Protein AF-A0A100VPW7-F1 (afdb_monomer_lite)

Radius of gyration: 14.73 Å; chains: 1; bounding box: 35×22×35 Å

pLDDT: mean 85.12, std 11.78, range [42.16, 96.0]

Structure (mmCIF, N/CA/C/O backbone):
data_AF-A0A100VPW7-F1
#
_entry.id   AF-A0A100VPW7-F1
#
loop_
_atom_site.group_PDB
_atom_site.id
_atom_site.type_symbol
_atom_site.label_atom_id
_atom_site.label_alt_id
_atom_site.label_comp_id
_atom_site.label_asym_id
_atom_site.label_entity_id
_atom_site.label_seq_id
_atom_site.pdbx_PDB_ins_code
_atom_site.Cartn_x
_atom_site.Cartn_y
_atom_site.Cartn_z
_atom_site.occupancy
_atom_site.B_iso_or_equiv
_atom_site.auth_seq_id
_atom_site.auth_comp_id
_atom_site.auth_asym_id
_atom_site.auth_atom_id
_atom_site.pdbx_PDB_model_num
ATOM 1 N N . MET A 1 1 ? -14.157 3.661 -15.133 1.00 48.94 1 MET A N 1
ATOM 2 C CA . MET A 1 1 ? -12.866 4.368 -15.221 1.00 48.94 1 MET A CA 1
ATOM 3 C C . MET A 1 1 ? -13.093 5.621 -16.037 1.00 48.94 1 MET A C 1
ATOM 5 O O . MET A 1 1 ? -13.708 5.538 -17.091 1.00 48.94 1 MET A O 1
ATOM 9 N N . ASP A 1 2 ? -12.672 6.758 -15.512 1.00 79.38 2 ASP A N 1
ATOM 10 C CA . ASP A 1 2 ? -12.856 8.112 -16.050 1.00 79.38 2 ASP A CA 1
ATOM 11 C C . ASP A 1 2 ? -11.862 8.471 -17.173 1.00 79.38 2 ASP A C 1
ATOM 13 O O . ASP A 1 2 ? -11.937 9.554 -17.740 1.00 79.38 2 ASP A O 1
ATOM 17 N N . GLY A 1 3 ? -10.968 7.549 -17.552 1.00 80.69 3 GLY A N 1
ATOM 18 C CA . GLY A 1 3 ? -10.085 7.696 -18.716 1.00 80.69 3 GLY A CA 1
ATOM 19 C C . GLY A 1 3 ? -8.879 8.611 -18.493 1.00 80.69 3 GLY A C 1
ATOM 20 O O . GLY A 1 3 ? -8.106 8.828 -19.425 1.00 80.69 3 GLY A O 1
ATOM 21 N N . THR A 1 4 ? -8.692 9.116 -17.273 1.00 86.88 4 THR A N 1
ATOM 22 C CA . THR A 1 4 ? -7.506 9.880 -16.886 1.00 86.88 4 THR A CA 1
ATOM 23 C C . THR A 1 4 ? -6.252 9.017 -17.041 1.00 86.88 4 THR A C 1
ATOM 25 O O . THR A 1 4 ? -6.174 7.906 -16.516 1.00 86.88 4 THR A O 1
ATOM 28 N N . VAL A 1 5 ? -5.260 9.519 -17.784 1.00 83.44 5 VAL A N 1
ATOM 29 C CA . VAL A 1 5 ? -3.986 8.817 -17.987 1.00 83.44 5 VAL A CA 1
ATOM 30 C C . VAL A 1 5 ? -3.189 8.849 -16.688 1.00 83.44 5 VAL A C 1
ATOM 32 O O . VAL A 1 5 ? -2.841 9.921 -16.196 1.00 83.44 5 VAL A O 1
ATOM 35 N N . TRP A 1 6 ? -2.871 7.668 -16.162 1.00 79.62 6 TRP A N 1
ATOM 36 C CA . TRP A 1 6 ? -2.081 7.508 -14.950 1.00 79.62 6 TRP A CA 1
ATOM 37 C C . TRP A 1 6 ? -1.089 6.355 -15.122 1.00 79.62 6 TRP A C 1
ATOM 39 O O . TRP A 1 6 ? -1.486 5.197 -15.231 1.00 79.62 6 TRP A O 1
ATOM 49 N N . SER A 1 7 ? 0.204 6.673 -15.215 1.00 82.50 7 SER A N 1
ATOM 50 C CA . SER A 1 7 ? 1.223 5.702 -15.648 1.00 82.50 7 SER A CA 1
ATOM 51 C C . SER A 1 7 ? 1.788 4.831 -14.523 1.00 82.50 7 SER A C 1
ATOM 53 O O . SER A 1 7 ? 2.379 3.796 -14.819 1.00 82.50 7 SER A O 1
ATOM 55 N N . ILE A 1 8 ? 1.643 5.245 -13.258 1.00 82.69 8 ILE A N 1
ATOM 56 C CA . ILE A 1 8 ? 2.265 4.591 -12.096 1.00 82.69 8 ILE A CA 1
ATOM 57 C C . ILE A 1 8 ? 1.191 4.284 -11.047 1.00 82.69 8 ILE A C 1
ATOM 59 O O . ILE A 1 8 ? 0.567 5.224 -10.560 1.00 82.69 8 ILE A O 1
ATOM 63 N N . PRO A 1 9 ? 0.960 3.020 -10.665 1.00 84.06 9 PRO A N 1
ATOM 64 C CA . PRO A 1 9 ? 0.005 2.707 -9.608 1.00 84.06 9 PRO A CA 1
ATOM 65 C C . PRO A 1 9 ? 0.426 3.352 -8.277 1.00 84.06 9 PRO A C 1
ATOM 67 O O . PRO A 1 9 ? 1.605 3.376 -7.935 1.00 84.06 9 PRO A O 1
ATOM 70 N N . ILE A 1 10 ? -0.545 3.884 -7.528 1.00 86.38 10 ILE A N 1
ATOM 71 C CA . ILE A 1 10 ? -0.356 4.293 -6.131 1.00 86.38 10 ILE A CA 1
ATOM 72 C C . ILE A 1 10 ? -1.149 3.313 -5.278 1.00 86.38 10 ILE A C 1
ATOM 74 O O . ILE A 1 10 ? -2.380 3.326 -5.289 1.00 86.38 10 ILE A O 1
ATOM 78 N N . THR A 1 11 ? -0.435 2.457 -4.562 1.00 88.50 11 THR A N 1
ATOM 79 C CA . THR A 1 11 ? -0.997 1.413 -3.705 1.00 88.50 11 THR A CA 1
ATOM 80 C C . THR A 1 11 ? -0.357 1.487 -2.331 1.00 88.50 11 THR A C 1
ATOM 82 O O . THR A 1 11 ? 0.840 1.746 -2.213 1.00 88.50 11 THR A O 1
ATOM 85 N N . LEU A 1 12 ? -1.151 1.245 -1.289 1.00 89.75 12 LEU A N 1
ATOM 86 C CA . LEU A 1 12 ? -0.634 1.077 0.063 1.00 89.75 12 LEU A CA 1
ATOM 87 C C . LEU A 1 12 ? -0.335 -0.406 0.280 1.00 89.75 12 LEU A C 1
ATOM 89 O O . LEU A 1 12 ? -1.245 -1.230 0.219 1.00 89.75 12 LEU A O 1
ATOM 93 N N . ILE A 1 13 ? 0.936 -0.732 0.498 1.00 88.56 13 ILE A N 1
ATOM 94 C CA . ILE A 1 13 ? 1.363 -2.086 0.847 1.00 88.56 13 ILE A CA 1
ATOM 95 C C . ILE A 1 13 ? 1.224 -2.263 2.358 1.00 88.56 13 ILE A C 1
ATOM 97 O O . ILE A 1 13 ? 1.577 -1.368 3.123 1.00 88.56 13 ILE A O 1
ATOM 101 N N . VAL A 1 14 ? 0.701 -3.416 2.759 1.00 88.69 14 VAL A N 1
ATOM 102 C CA . VAL A 1 14 ? 0.521 -3.837 4.150 1.00 88.69 14 VAL A CA 1
ATOM 103 C C . VAL A 1 14 ? 1.010 -5.277 4.289 1.00 88.69 14 VAL A C 1
ATOM 105 O O . VAL A 1 14 ? 0.996 -6.021 3.304 1.00 88.69 14 VAL A O 1
ATOM 108 N N . ASP A 1 15 ? 1.438 -5.677 5.484 1.00 89.19 15 ASP A N 1
ATOM 109 C CA . ASP A 1 15 ? 1.795 -7.070 5.761 1.00 89.19 15 ASP A CA 1
ATOM 110 C C . ASP A 1 15 ? 0.550 -7.976 5.849 1.00 89.19 15 ASP A C 1
ATOM 112 O O . ASP A 1 15 ? -0.587 -7.506 5.962 1.00 89.19 15 ASP A O 1
ATOM 116 N N . ASP A 1 16 ? 0.757 -9.295 5.826 1.00 89.50 16 ASP A N 1
ATOM 117 C CA . ASP A 1 16 ? -0.336 -10.277 5.858 1.00 89.50 16 ASP A CA 1
ATOM 118 C C . ASP A 1 16 ? -1.185 -10.194 7.140 1.00 89.50 16 ASP A C 1
ATOM 120 O O . ASP A 1 16 ? -2.385 -10.482 7.106 1.00 89.50 16 ASP A O 1
ATOM 124 N N . THR A 1 17 ? -0.604 -9.779 8.271 1.00 91.25 17 THR A N 1
ATOM 125 C CA . THR A 1 17 ? -1.332 -9.622 9.541 1.00 91.25 17 THR A CA 1
ATOM 126 C C . THR A 1 17 ? -2.271 -8.429 9.463 1.00 91.25 17 THR A C 1
ATOM 128 O O . THR A 1 17 ? -3.446 -8.542 9.822 1.00 91.25 17 THR A O 1
ATOM 131 N N . GLN A 1 18 ? -1.780 -7.298 8.951 1.00 91.06 18 GLN A N 1
ATOM 132 C CA . GLN A 1 18 ? -2.612 -6.129 8.682 1.00 91.06 18 GL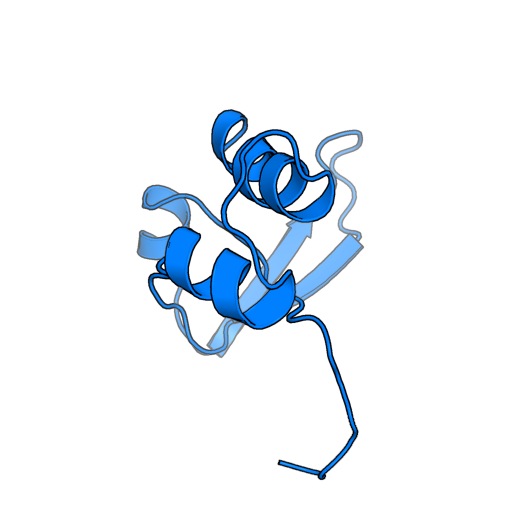N A CA 1
ATOM 133 C C . GLN A 1 18 ? -3.696 -6.464 7.658 1.00 91.06 18 GLN A C 1
ATOM 135 O O . GLN A 1 18 ? -4.873 -6.258 7.949 1.00 91.06 18 GLN A O 1
ATOM 140 N N . ALA A 1 19 ? -3.346 -7.068 6.521 1.00 92.19 19 ALA A N 1
ATOM 141 C CA . ALA A 1 19 ? -4.307 -7.470 5.494 1.00 92.19 19 ALA A CA 1
ATOM 142 C C . ALA A 1 19 ? -5.426 -8.368 6.050 1.00 92.19 19 ALA A C 1
ATOM 144 O O . ALA A 1 19 ? -6.592 -8.166 5.717 1.00 92.19 19 ALA A O 1
ATOM 145 N N . ALA A 1 20 ? -5.093 -9.320 6.928 1.00 93.31 20 ALA A N 1
ATOM 146 C CA . ALA A 1 20 ? -6.067 -10.205 7.567 1.00 93.31 20 ALA A CA 1
ATOM 147 C C . ALA A 1 20 ? -6.977 -9.490 8.580 1.00 93.31 20 ALA A C 1
ATOM 149 O O . ALA A 1 20 ? -8.079 -9.966 8.856 1.00 93.31 20 ALA A O 1
ATOM 150 N N . SER A 1 21 ? -6.522 -8.370 9.148 1.00 94.00 21 SER A N 1
ATOM 151 C CA . SER A 1 21 ? -7.315 -7.561 10.078 1.00 94.00 21 SER A CA 1
ATOM 152 C C . SER A 1 21 ? -8.258 -6.577 9.382 1.00 94.00 21 SER A C 1
ATOM 154 O O . SER A 1 21 ? -9.211 -6.121 10.012 1.00 94.00 21 SER A O 1
ATOM 156 N N . LEU A 1 22 ? -8.010 -6.276 8.101 1.00 94.31 22 LEU A N 1
ATOM 157 C CA . LEU A 1 22 ? -8.753 -5.272 7.350 1.00 94.31 22 LEU A CA 1
ATOM 158 C C . LEU A 1 22 ? -10.028 -5.833 6.697 1.00 94.31 22 LEU A C 1
ATOM 160 O O . LEU A 1 22 ? -10.102 -6.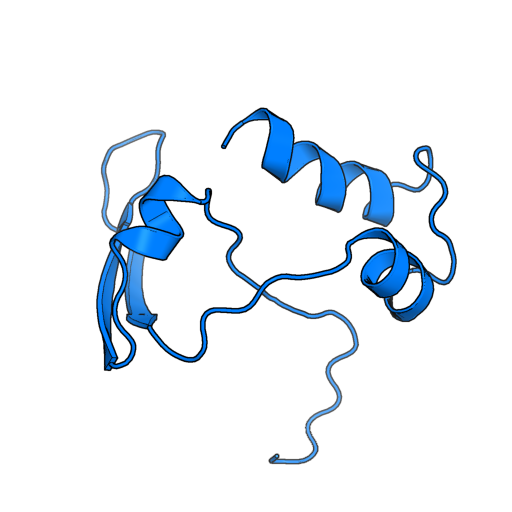988 6.271 1.00 94.31 22 LEU A O 1
ATOM 164 N N . GLN A 1 23 ? -11.041 -4.984 6.563 1.00 95.00 23 GLN A N 1
ATOM 165 C CA . GLN A 1 23 ? -12.335 -5.268 5.959 1.00 95.00 23 GLN A CA 1
ATOM 166 C C . GLN A 1 23 ? -12.703 -4.204 4.923 1.00 95.00 23 GLN A C 1
ATOM 168 O O . GLN A 1 23 ? -12.659 -3.003 5.178 1.00 95.00 23 GLN A O 1
ATOM 173 N N . ILE A 1 24 ? -13.151 -4.651 3.749 1.00 95.31 24 ILE A N 1
ATOM 174 C CA . ILE A 1 24 ? -13.631 -3.755 2.690 1.00 95.31 24 ILE A CA 1
ATOM 175 C C . ILE A 1 24 ? -14.791 -2.896 3.214 1.00 95.31 24 ILE A C 1
ATOM 177 O O . ILE A 1 24 ? -15.757 -3.414 3.777 1.00 95.31 24 ILE A O 1
ATOM 181 N N . GLY A 1 25 ? -14.708 -1.586 2.985 1.00 94.81 25 GLY A N 1
ATOM 182 C CA . GLY A 1 25 ? -15.675 -0.583 3.428 1.00 94.81 25 GLY A CA 1
ATOM 183 C C . GLY A 1 25 ? -15.406 -0.013 4.822 1.00 94.81 25 GLY A C 1
ATOM 184 O O . GLY A 1 25 ? -16.083 0.936 5.222 1.00 94.81 25 GLY A O 1
ATOM 185 N N . GLU A 1 26 ? -14.434 -0.542 5.570 1.00 94.44 26 GLU A N 1
ATOM 186 C CA . GLU A 1 26 ? -14.029 0.072 6.833 1.00 94.44 26 GLU A CA 1
ATOM 187 C C . GLU A 1 26 ? -13.236 1.367 6.596 1.00 94.44 26 GLU A C 1
ATOM 189 O O . GLU A 1 26 ? -12.657 1.581 5.530 1.00 94.44 26 GLU A O 1
ATOM 194 N N . ARG A 1 27 ? -13.160 2.219 7.625 1.00 95.19 27 ARG A N 1
ATOM 195 C CA . ARG A 1 27 ? -12.294 3.403 7.615 1.00 95.19 27 ARG A CA 1
ATOM 196 C C . ARG A 1 27 ? -11.147 3.238 8.592 1.00 95.19 27 ARG A C 1
ATOM 198 O O . ARG A 1 27 ? -11.374 3.160 9.799 1.00 95.19 27 ARG A O 1
ATOM 205 N N . VAL A 1 28 ? -9.930 3.290 8.069 1.00 93.50 28 VAL A N 1
ATOM 206 C CA . VAL A 1 28 ? -8.694 3.214 8.847 1.00 93.50 28 VAL A CA 1
ATOM 207 C C . VAL A 1 28 ? -7.991 4.562 8.902 1.00 93.50 28 VAL A C 1
ATOM 209 O O . VAL A 1 28 ? -8.156 5.413 8.026 1.00 93.50 28 VAL A O 1
ATOM 212 N N . LYS A 1 29 ? -7.208 4.768 9.961 1.00 93.88 29 LYS A N 1
ATOM 213 C CA . LYS A 1 29 ? -6.346 5.942 10.107 1.00 93.88 29 LYS A CA 1
ATOM 214 C C . LYS A 1 29 ? -4.982 5.639 9.509 1.00 93.88 29 LYS A C 1
ATOM 216 O O . LYS A 1 29 ? -4.383 4.625 9.849 1.00 93.88 29 LYS A O 1
ATOM 221 N N . LEU A 1 30 ? -4.486 6.549 8.681 1.00 91.50 30 LEU A N 1
ATOM 222 C CA . LEU A 1 30 ? -3.089 6.571 8.268 1.00 91.50 30 LEU A CA 1
ATOM 223 C C . LEU A 1 30 ? -2.319 7.357 9.325 1.00 91.50 30 LEU A C 1
ATOM 225 O O . LEU A 1 30 ? -2.597 8.539 9.535 1.00 91.50 30 LEU A O 1
ATOM 229 N N . VAL A 1 31 ? -1.424 6.681 10.038 1.00 89.56 31 VAL A N 1
ATOM 230 C CA . VAL A 1 31 ? -0.666 7.254 11.154 1.00 89.56 31 VAL A CA 1
ATOM 231 C C . VAL A 1 31 ? 0.807 7.298 10.773 1.00 89.56 31 VAL A C 1
ATOM 233 O O . VAL A 1 31 ? 1.366 6.274 10.386 1.00 89.56 31 VAL A O 1
ATOM 236 N N . ALA A 1 32 ? 1.427 8.473 10.878 1.00 81.88 32 ALA A N 1
ATOM 237 C CA . ALA A 1 32 ? 2.852 8.637 10.628 1.00 81.88 32 ALA A CA 1
ATOM 238 C C . ALA A 1 32 ? 3.673 7.963 11.734 1.00 81.88 32 ALA A C 1
ATOM 240 O O . ALA A 1 32 ? 3.482 8.259 12.916 1.00 81.88 32 ALA A O 1
ATOM 241 N N . ASP A 1 33 ? 4.625 7.117 11.339 1.00 77.81 33 ASP A N 1
ATOM 242 C CA . ASP A 1 33 ? 5.490 6.364 12.260 1.00 77.81 33 ASP A CA 1
ATOM 243 C C . ASP A 1 33 ? 6.310 7.280 13.191 1.00 77.81 33 ASP A C 1
ATOM 245 O O . ASP A 1 33 ? 6.462 7.019 14.380 1.00 77.81 33 ASP A O 1
ATOM 249 N N . GLN A 1 34 ? 6.755 8.420 12.659 1.00 75.81 34 GLN A N 1
ATOM 250 C CA . GLN A 1 34 ? 7.633 9.381 13.333 1.00 75.81 34 GLN A CA 1
ATOM 251 C C . GLN A 1 34 ? 7.009 10.093 14.546 1.00 75.81 34 GLN A C 1
ATOM 253 O O . GLN A 1 34 ? 7.712 10.339 15.524 1.00 75.81 34 GLN A O 1
ATOM 258 N N . ASP A 1 35 ? 5.710 10.408 14.515 1.00 78.00 35 ASP A N 1
ATOM 259 C CA . ASP A 1 35 ? 5.091 11.300 15.512 1.00 78.00 35 ASP A CA 1
ATOM 260 C C . ASP A 1 35 ? 3.727 10.807 16.031 1.00 78.00 35 ASP A C 1
ATOM 262 O O . ASP A 1 35 ? 3.113 11.450 16.886 1.00 78.00 35 ASP A O 1
ATOM 266 N N . GLY A 1 36 ? 3.203 9.687 15.514 1.00 79.75 36 GLY A N 1
ATOM 267 C CA . GLY A 1 36 ? 1.880 9.165 15.885 1.00 79.75 36 GLY A CA 1
ATOM 268 C C . GLY A 1 36 ? 0.708 10.053 15.443 1.00 79.75 36 GLY A C 1
ATOM 269 O O . GLY A 1 36 ? -0.437 9.841 15.856 1.00 79.75 36 GLY A O 1
ATOM 270 N N . VAL A 1 37 ? 0.977 11.059 14.608 1.00 86.31 37 VAL A N 1
ATO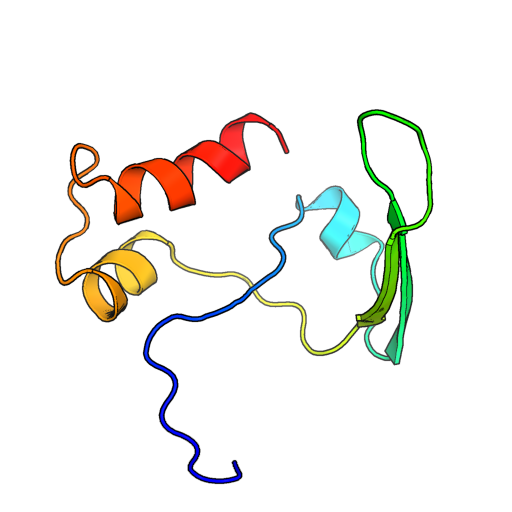M 271 C CA . VAL A 1 37 ? -0.031 11.967 14.058 1.00 86.31 37 VAL A CA 1
ATOM 272 C C . VAL A 1 37 ? -0.827 11.241 12.977 1.00 86.31 37 VAL A C 1
ATOM 274 O O . VAL A 1 37 ? -0.283 10.498 12.165 1.00 86.31 37 VAL A O 1
ATOM 277 N N . THR A 1 38 ? -2.147 11.437 12.984 1.00 88.19 38 THR A N 1
ATOM 278 C CA . THR A 1 38 ? -3.017 10.932 11.916 1.00 88.19 38 THR A CA 1
ATOM 279 C C . THR A 1 38 ? -2.942 11.869 10.713 1.00 88.19 38 THR A C 1
ATOM 281 O O . THR A 1 38 ? -3.437 12.992 10.789 1.00 88.19 38 THR A O 1
ATOM 284 N N . ASP A 1 39 ? -2.381 11.384 9.608 1.00 85.75 39 ASP A N 1
ATOM 285 C CA . ASP A 1 39 ? -2.244 12.125 8.348 1.00 85.75 39 ASP A CA 1
ATOM 286 C C . ASP A 1 39 ? -3.511 12.055 7.489 1.00 85.75 39 ASP A C 1
ATOM 288 O O . ASP A 1 39 ? -3.766 12.925 6.654 1.00 85.75 39 ASP A O 1
ATOM 292 N N . GLY A 1 40 ? -4.341 11.029 7.690 1.00 91.62 40 GLY A N 1
ATOM 293 C CA . GLY A 1 40 ? -5.558 10.864 6.909 1.00 91.62 40 GLY A CA 1
ATOM 294 C C . GLY A 1 40 ? -6.444 9.705 7.339 1.00 91.62 40 GLY A C 1
ATOM 295 O O . GLY A 1 40 ? -6.096 8.896 8.201 1.00 91.62 40 GLY A O 1
ATOM 296 N N . LEU A 1 41 ? -7.614 9.639 6.706 1.00 93.62 41 LEU A N 1
ATOM 297 C CA . LEU A 1 41 ? -8.527 8.503 6.770 1.00 93.62 41 LEU A CA 1
ATOM 298 C C . LEU A 1 41 ? -8.589 7.846 5.395 1.00 93.62 41 LEU A C 1
ATOM 300 O O . LEU A 1 41 ? -8.776 8.533 4.391 1.00 93.62 41 LEU A O 1
ATOM 304 N N . LEU A 1 42 ? -8.472 6.525 5.368 1.00 93.94 42 LEU A N 1
ATOM 305 C CA . LEU A 1 42 ? -8.613 5.711 4.170 1.00 93.94 42 LEU A CA 1
ATOM 306 C C . LEU A 1 42 ? -9.842 4.820 4.330 1.00 93.94 42 LEU A C 1
ATOM 308 O O . LEU A 1 42 ? -9.973 4.121 5.331 1.00 93.94 42 LEU A O 1
ATOM 312 N N . GLU A 1 43 ? -10.739 4.845 3.350 1.00 96.00 43 GLU A N 1
ATOM 313 C CA . GLU A 1 43 ? -11.780 3.826 3.231 1.00 96.00 43 GLU A CA 1
ATOM 314 C C . GLU A 1 43 ? -11.203 2.634 2.468 1.00 96.00 43 GLU A C 1
ATOM 316 O O . GLU A 1 43 ? -10.707 2.791 1.349 1.00 96.00 43 GLU A O 1
ATOM 321 N N . VAL A 1 44 ? -11.219 1.456 3.086 1.00 94.31 44 VAL A N 1
ATOM 322 C CA . VAL A 1 44 ? -10.616 0.252 2.518 1.00 94.31 44 VAL A CA 1
ATOM 323 C C . VAL A 1 44 ? -11.442 -0.199 1.320 1.00 94.31 44 VAL A C 1
ATOM 325 O O . VAL A 1 44 ? -12.624 -0.522 1.436 1.00 94.31 44 VAL A O 1
ATOM 328 N N . GLN A 1 45 ? -10.810 -0.214 0.150 1.00 90.12 45 GLN A N 1
ATOM 329 C CA . GLN A 1 45 ? -11.400 -0.713 -1.091 1.00 90.12 45 GLN A CA 1
ATOM 330 C C . GLN A 1 45 ? -10.927 -2.168 -1.332 1.00 90.12 45 GLN A C 1
ATOM 332 O O . GLN A 1 45 ? -10.966 -2.931 -0.367 1.00 90.12 45 GLN A O 1
ATOM 337 N N . PRO A 1 46 ? -10.526 -2.650 -2.533 1.00 92.94 46 PRO A N 1
ATOM 338 C CA . PRO A 1 46 ? -10.107 -4.042 -2.640 1.00 92.94 46 PRO A CA 1
ATOM 339 C C . PRO A 1 46 ? -8.729 -4.258 -2.005 1.00 92.94 46 PRO A C 1
ATOM 341 O O . PRO A 1 46 ? -7.783 -3.519 -2.273 1.00 92.94 46 PRO A O 1
ATOM 344 N N . ILE A 1 47 ? -8.624 -5.335 -1.231 1.00 92.94 47 ILE A N 1
ATOM 345 C CA . ILE A 1 47 ? -7.363 -5.908 -0.757 1.00 92.94 47 ILE A CA 1
ATOM 346 C C . ILE A 1 47 ? -7.005 -7.044 -1.719 1.00 92.94 47 ILE A C 1
ATOM 348 O O . ILE A 1 47 ? -7.845 -7.902 -2.001 1.00 92.94 47 ILE A O 1
ATOM 352 N N . TYR A 1 48 ? -5.788 -7.046 -2.258 1.00 91.69 48 TYR A N 1
ATOM 353 C CA . TYR A 1 48 ? -5.340 -8.049 -3.223 1.00 91.69 48 TYR A CA 1
ATOM 354 C C . TYR A 1 48 ? -3.842 -8.317 -3.094 1.00 91.69 48 TYR A C 1
ATOM 356 O O . TYR A 1 48 ? -3.071 -7.451 -2.695 1.00 91.69 48 TYR A O 1
ATOM 364 N N . GLN A 1 49 ? -3.445 -9.535 -3.453 1.00 90.38 49 GLN A N 1
ATOM 365 C CA . GLN A 1 49 ? -2.045 -9.939 -3.542 1.00 90.38 49 GLN A CA 1
ATOM 366 C C . GLN A 1 49 ? -1.469 -9.491 -4.890 1.00 90.38 49 GLN A C 1
ATOM 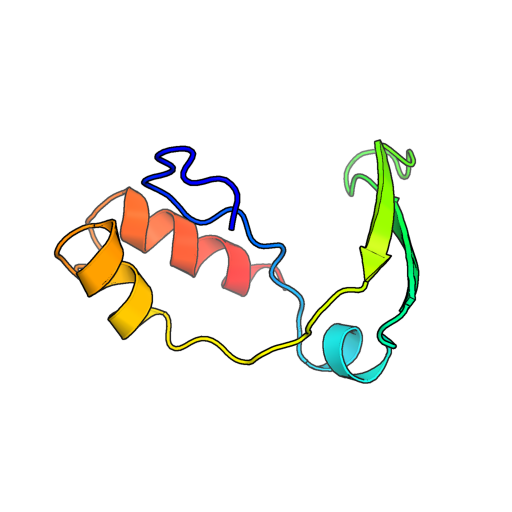368 O O . GLN A 1 49 ? -2.133 -9.624 -5.924 1.00 90.38 49 GLN A O 1
ATOM 373 N N . VAL A 1 50 ? -0.243 -8.968 -4.880 1.00 87.75 50 VAL A N 1
ATOM 374 C CA . VAL A 1 50 ? 0.447 -8.466 -6.075 1.00 87.75 50 VAL A CA 1
ATOM 375 C C . VAL A 1 50 ? 1.709 -9.276 -6.353 1.00 87.75 50 VAL A C 1
ATOM 377 O O . VAL A 1 50 ? 2.490 -9.559 -5.449 1.00 87.75 50 VAL A O 1
ATOM 380 N N . ASP A 1 51 ? 1.925 -9.618 -7.626 1.00 89.50 51 ASP A N 1
ATOM 381 C CA . ASP A 1 51 ? 3.218 -10.107 -8.108 1.00 89.50 51 ASP A CA 1
ATOM 382 C C . ASP A 1 51 ? 4.095 -8.901 -8.458 1.00 89.50 51 ASP A C 1
ATOM 384 O O . ASP A 1 51 ? 3.881 -8.213 -9.461 1.00 89.50 51 ASP A O 1
ATOM 388 N N . GLN A 1 52 ? 5.085 -8.636 -7.610 1.00 82.88 52 GLN A N 1
ATOM 389 C CA . GLN A 1 52 ? 5.962 -7.477 -7.753 1.00 82.88 52 GLN A CA 1
ATOM 390 C C . GLN A 1 52 ? 6.875 -7.549 -8.976 1.00 82.88 52 GLN A C 1
ATOM 392 O O . GLN A 1 52 ? 7.232 -6.509 -9.527 1.00 82.88 52 GLN A O 1
ATOM 397 N N . GLY A 1 53 ? 7.262 -8.750 -9.413 1.00 89.06 53 GLY A N 1
ATOM 398 C CA . GLY A 1 53 ? 8.063 -8.907 -10.625 1.00 89.06 53 GLY A CA 1
ATOM 399 C C . GLY A 1 53 ? 7.242 -8.530 -11.853 1.00 89.06 53 GLY A C 1
ATOM 400 O O . GLY A 1 53 ? 7.719 -7.839 -12.754 1.00 89.06 53 GLY A O 1
ATOM 401 N N . GLU A 1 54 ? 5.974 -8.931 -11.870 1.00 90.88 54 GLU A N 1
ATOM 402 C CA . GLU A 1 54 ? 5.055 -8.570 -12.942 1.00 90.88 54 GLU A CA 1
ATOM 403 C C . GLU A 1 54 ? 4.724 -7.076 -12.950 1.00 90.88 54 GLU A C 1
ATOM 405 O O . GLU A 1 54 ? 4.721 -6.456 -14.019 1.00 90.88 54 GLU A O 1
ATOM 410 N N . GLU A 1 55 ? 4.504 -6.472 -11.782 1.00 88.62 55 GLU A N 1
ATOM 411 C CA . GLU A 1 55 ? 4.328 -5.023 -11.671 1.00 88.62 55 GLU A CA 1
ATOM 412 C C . GLU A 1 55 ? 5.569 -4.276 -12.174 1.00 88.62 55 GLU A C 1
ATOM 414 O O . GLU A 1 55 ? 5.450 -3.401 -13.034 1.00 88.62 55 GLU A O 1
ATOM 419 N N . ALA A 1 56 ? 6.764 -4.678 -11.737 1.00 89.88 56 ALA A N 1
ATOM 420 C CA . ALA A 1 56 ? 8.022 -4.071 -12.151 1.00 89.88 56 ALA A CA 1
ATOM 421 C C . ALA A 1 56 ? 8.215 -4.116 -13.676 1.00 89.88 56 ALA A C 1
ATOM 423 O O . ALA A 1 56 ? 8.453 -3.086 -14.314 1.00 89.88 56 ALA A O 1
ATOM 424 N N . ARG A 1 57 ? 7.998 -5.277 -14.304 1.00 92.75 57 ARG A N 1
ATOM 425 C CA . ARG A 1 57 ? 8.073 -5.413 -15.768 1.00 92.75 57 ARG A CA 1
ATOM 426 C C . ARG A 1 57 ? 7.036 -4.553 -16.491 1.00 92.75 57 ARG A C 1
ATOM 428 O O . ARG A 1 57 ? 7.329 -3.993 -17.549 1.00 92.75 57 ARG A O 1
ATOM 435 N N . ARG A 1 58 ? 5.825 -4.405 -15.948 1.00 90.81 58 ARG A N 1
ATOM 436 C CA . ARG A 1 58 ? 4.757 -3.610 -16.582 1.00 90.81 58 ARG A CA 1
ATOM 437 C C . ARG A 1 58 ? 4.982 -2.108 -16.437 1.00 90.81 58 ARG A C 1
ATOM 439 O O . ARG A 1 58 ? 4.812 -1.385 -17.428 1.00 90.81 58 ARG A O 1
ATOM 446 N N . VAL A 1 59 ? 5.391 -1.669 -15.250 1.00 89.94 59 VAL A N 1
ATOM 447 C CA . VAL A 1 59 ? 5.555 -0.262 -14.865 1.00 89.94 59 VAL A CA 1
ATOM 448 C C . VAL A 1 59 ? 6.922 0.271 -15.296 1.00 89.94 59 VAL A C 1
ATOM 450 O O . VAL A 1 59 ? 6.991 1.270 -16.011 1.00 89.94 59 VAL A O 1
ATOM 453 N N . PHE A 1 60 ? 8.007 -0.420 -14.941 1.00 89.56 60 PHE A N 1
ATOM 454 C CA . PHE A 1 60 ? 9.391 0.024 -15.165 1.00 89.56 60 PHE A CA 1
ATOM 455 C C . PHE A 1 60 ? 10.060 -0.593 -16.395 1.00 89.56 60 PHE A C 1
ATOM 457 O O . PHE A 1 60 ? 11.169 -0.198 -16.740 1.00 89.56 60 PHE A O 1
ATOM 464 N N . LYS A 1 61 ? 9.397 -1.536 -17.081 1.00 91.81 61 LYS A N 1
ATOM 465 C CA . LYS A 1 61 ? 9.950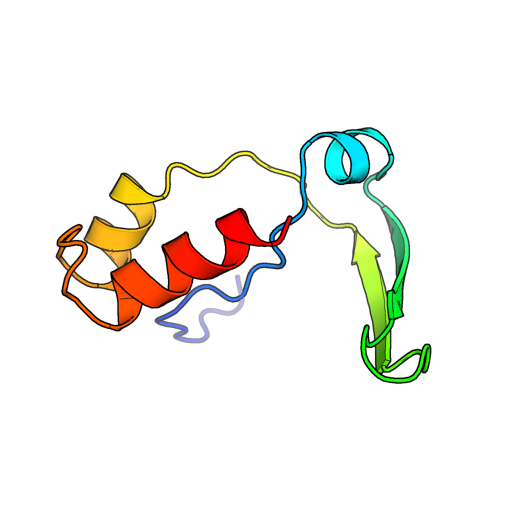 -2.276 -18.239 1.00 91.81 61 LYS A CA 1
ATOM 466 C C . LYS A 1 61 ? 11.148 -3.166 -17.903 1.00 91.81 61 LYS A C 1
ATOM 468 O O . LYS A 1 61 ? 11.800 -3.673 -18.809 1.00 91.81 61 LYS A O 1
ATOM 473 N N . THR A 1 62 ? 11.404 -3.382 -16.618 1.00 90.62 62 THR A N 1
ATOM 474 C CA . THR A 1 62 ? 12.468 -4.235 -16.094 1.00 90.62 62 THR A CA 1
ATOM 475 C C . THR A 1 62 ? 12.103 -4.686 -14.682 1.00 90.62 62 THR A C 1
ATOM 477 O O . THR A 1 62 ? 11.378 -3.981 -13.982 1.00 90.62 62 THR A O 1
ATOM 480 N N . ASP A 1 63 ? 12.600 -5.845 -14.272 1.00 90.06 63 ASP A N 1
ATOM 481 C CA . ASP A 1 63 ? 12.590 -6.359 -12.899 1.00 90.06 63 ASP A CA 1
ATOM 482 C C . ASP A 1 63 ? 14.004 -6.399 -12.292 1.00 90.06 63 ASP A C 1
ATOM 484 O O . ASP A 1 63 ? 14.252 -7.106 -11.319 1.00 90.06 63 ASP A O 1
ATOM 488 N N . ASP A 1 64 ? 14.934 -5.619 -12.849 1.00 92.19 64 ASP A N 1
ATOM 489 C CA . ASP A 1 64 ? 16.304 -5.509 -12.350 1.00 92.19 64 ASP A CA 1
ATOM 490 C C . ASP A 1 64 ? 16.349 -4.874 -10.937 1.00 92.19 64 ASP A C 1
ATOM 492 O O . ASP A 1 64 ? 15.937 -3.716 -10.794 1.00 92.19 64 ASP A O 1
ATOM 496 N N . PRO A 1 65 ? 16.881 -5.566 -9.903 1.00 88.06 65 PRO A N 1
ATOM 497 C CA . PRO A 1 65 ? 17.045 -5.025 -8.548 1.00 88.06 65 PRO A CA 1
ATOM 498 C C . PRO A 1 65 ? 17.849 -3.726 -8.470 1.00 88.06 65 PRO A C 1
ATOM 500 O O . PRO A 1 65 ? 17.708 -2.984 -7.495 1.00 88.06 65 PRO A O 1
ATOM 503 N N . GLU A 1 66 ? 18.732 -3.457 -9.432 1.00 92.31 66 GLU A N 1
ATOM 504 C CA . GLU A 1 66 ? 19.537 -2.234 -9.460 1.00 92.31 66 GLU A CA 1
ATOM 505 C C . GLU A 1 66 ? 18.752 -1.038 -10.014 1.00 92.31 66 GLU A C 1
ATOM 507 O O . GLU A 1 66 ? 19.119 0.116 -9.767 1.00 92.31 66 GLU A O 1
ATOM 512 N N . HIS A 1 67 ? 17.636 -1.279 -10.711 1.00 90.06 67 HIS A N 1
ATOM 513 C CA . HIS A 1 67 ? 16.785 -0.207 -11.205 1.00 90.06 67 HIS A CA 1
ATOM 514 C C . HIS A 1 67 ? 16.133 0.541 -10.024 1.00 90.06 67 HIS A C 1
ATOM 516 O O . HIS A 1 67 ? 15.423 -0.079 -9.228 1.00 90.06 67 HIS A O 1
ATOM 522 N N . PRO A 1 68 ? 16.271 1.879 -9.915 1.00 87.75 68 PRO A N 1
ATOM 523 C CA . PRO A 1 68 ? 15.784 2.633 -8.756 1.00 87.75 68 PRO A CA 1
ATOM 524 C C . PRO A 1 68 ? 14.296 2.418 -8.449 1.00 87.75 68 PRO A C 1
ATOM 526 O O . PRO A 1 68 ? 13.913 2.305 -7.289 1.00 87.75 68 PRO A O 1
ATOM 529 N N . GLY A 1 69 ? 13.457 2.320 -9.487 1.00 84.88 69 GLY A N 1
ATOM 530 C CA . GLY A 1 69 ? 12.020 2.069 -9.329 1.00 84.88 69 GLY A CA 1
ATOM 531 C C . GLY A 1 69 ? 11.697 0.675 -8.782 1.00 84.88 69 GLY A C 1
ATOM 532 O O . GLY A 1 69 ? 10.805 0.539 -7.952 1.00 84.88 69 GLY A O 1
ATOM 533 N N . VAL A 1 70 ? 12.466 -0.340 -9.190 1.00 86.81 70 VAL A N 1
ATOM 534 C CA . VAL A 1 70 ? 12.288 -1.731 -8.741 1.00 86.81 70 VAL A CA 1
ATOM 535 C C . VAL A 1 70 ? 12.793 -1.868 -7.308 1.00 86.81 70 VAL A C 1
ATOM 537 O O . VAL A 1 70 ? 12.070 -2.328 -6.427 1.00 86.81 70 VAL A O 1
ATOM 540 N N . LYS A 1 71 ? 13.998 -1.349 -7.050 1.00 87.19 71 LYS A N 1
ATOM 541 C CA . LYS A 1 71 ? 14.625 -1.333 -5.729 1.00 87.19 71 LYS A CA 1
ATOM 542 C C . LYS A 1 71 ? 13.738 -0.693 -4.668 1.00 87.19 71 LYS A C 1
ATOM 544 O O . LYS A 1 71 ? 13.582 -1.251 -3.586 1.00 87.19 71 LYS A O 1
ATOM 549 N N . ASN A 1 72 ? 13.167 0.473 -4.965 1.00 81.00 72 ASN A N 1
ATOM 550 C CA . ASN A 1 72 ? 12.321 1.182 -4.010 1.00 81.00 72 ASN A CA 1
ATOM 551 C C . ASN A 1 72 ? 11.022 0.417 -3.738 1.00 81.00 72 ASN A C 1
ATOM 553 O O . ASN A 1 72 ? 10.647 0.296 -2.577 1.00 81.00 72 ASN A O 1
ATOM 557 N N . GLY A 1 73 ? 10.385 -0.151 -4.770 1.00 73.62 73 GLY A N 1
ATOM 558 C CA . GLY A 1 73 ? 9.194 -0.991 -4.601 1.00 73.62 73 GLY A CA 1
ATOM 5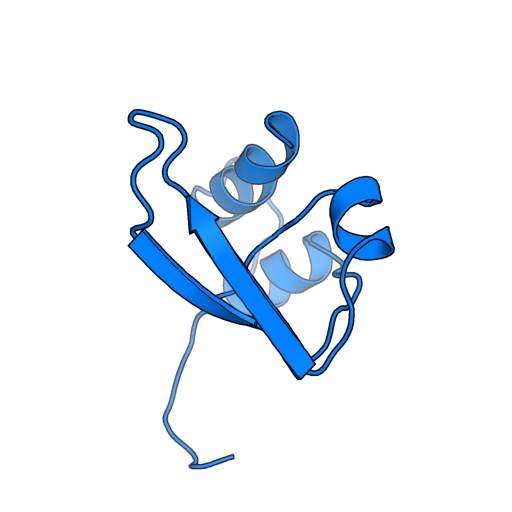59 C C . GLY A 1 73 ? 9.446 -2.204 -3.699 1.00 73.62 73 GLY A C 1
ATOM 560 O O . GLY A 1 73 ? 8.618 -2.532 -2.854 1.00 73.62 73 GLY A O 1
ATOM 561 N N . TRP A 1 74 ? 10.622 -2.824 -3.806 1.00 68.44 74 TRP A N 1
ATOM 562 C CA . TRP A 1 74 ? 11.007 -3.964 -2.966 1.00 68.44 74 TRP A CA 1
ATOM 563 C C . TRP A 1 74 ? 11.470 -3.555 -1.561 1.00 68.44 74 TRP A C 1
ATOM 565 O O . TRP A 1 74 ? 11.253 -4.292 -0.601 1.00 68.44 74 TRP A O 1
ATOM 575 N N . SER A 1 75 ? 12.078 -2.375 -1.405 1.00 63.38 75 SER A N 1
ATOM 576 C CA . SER A 1 75 ? 12.588 -1.892 -0.113 1.00 63.38 75 SER A CA 1
ATOM 577 C C . SER A 1 75 ? 11.486 -1.631 0.917 1.00 63.38 75 SER A C 1
ATOM 579 O O . SER A 1 75 ? 11.751 -1.734 2.116 1.00 63.38 75 SER A O 1
ATOM 581 N N . VAL A 1 76 ? 10.272 -1.294 0.469 1.00 60.00 76 VAL A N 1
ATOM 582 C CA . VAL A 1 76 ? 9.119 -1.029 1.347 1.00 60.00 76 VAL A CA 1
ATOM 583 C C . VAL A 1 76 ? 8.709 -2.287 2.128 1.00 60.00 76 VAL A C 1
ATOM 585 O O . VAL A 1 76 ? 8.242 -2.164 3.251 1.00 60.00 76 VAL A O 1
ATOM 588 N N . LEU A 1 77 ? 8.981 -3.488 1.601 1.00 51.44 77 LEU A N 1
ATOM 589 C CA . LEU A 1 77 ? 8.632 -4.758 2.248 1.00 51.44 77 LEU A CA 1
ATOM 590 C C . LEU A 1 77 ? 9.609 -5.235 3.327 1.00 51.44 77 LEU A C 1
ATOM 592 O O . LEU A 1 77 ? 9.259 -6.095 4.122 1.00 51.44 77 LEU A O 1
ATOM 596 N N . GLN A 1 78 ? 10.847 -4.734 3.364 1.00 49.22 78 GLN A N 1
ATOM 597 C CA . GLN A 1 78 ? 11.797 -5.154 4.409 1.00 49.22 78 GLN A CA 1
ATOM 598 C C . GLN A 1 78 ? 11.541 -4.475 5.764 1.00 49.22 78 GLN A C 1
ATOM 600 O O . GLN A 1 78 ? 12.205 -4.807 6.743 1.00 49.22 78 GLN A O 1
ATOM 605 N N . HIS A 1 79 ? 10.612 -3.517 5.802 1.00 47.59 79 HIS A N 1
ATOM 606 C CA . HIS A 1 79 ? 10.229 -2.761 6.996 1.00 47.59 79 HIS A CA 1
ATOM 607 C C . HIS A 1 79 ? 8.764 -2.999 7.413 1.00 47.59 79 HIS A C 1
ATOM 609 O O . HIS A 1 79 ? 8.312 -2.377 8.371 1.00 47.59 79 HIS A O 1
ATOM 615 N N . THR A 1 80 ? 8.046 -3.882 6.712 1.00 42.16 80 THR A N 1
ATOM 616 C CA . THR A 1 80 ? 6.719 -4.416 7.075 1.00 42.16 80 THR A CA 1
ATOM 617 C C . THR A 1 80 ? 6.875 -5.836 7.590 1.00 42.16 80 THR A C 1
ATOM 619 O O . THR A 1 80 ? 6.296 -6.156 8.646 1.00 42.16 80 THR A O 1
#

InterPro domains:
  IPR015947 PUA-like superfamily [SSF88697] (2-72)
  IPR025980 ATP-sulfurylase PUA-like domain [PF14306] (2-72)

Secondary structure (DSSP, 8-state):
-------S-------HHHHHH--TT-EEEEE-TTT--EEEEEE--------HHHHHHHHHS---TTSHHHHHHHHGGGG-

Organism: Paenibacillus amylolyticus (NCBI:txid1451)

Foldseek 3Di:
DPPDDDQADDDDDDDPVVLVVDDQQDKDFDADPPPRDGPDIDHHHDDDDDDLQVNCCRRVVHCDCVPPVNVVVVVVVVVD

Sequence (80 aa):
MDGTVWSIPITLIVDDTQAASLQIGERVKLVADQDGVTDGLLEVQPIYQVDQGEEARRVFKTDDPEHPGVKNGWSVLQHT